Protein AF-W7VSF8-F1 (afdb_monomer)

Radius of gyration: 16.41 Å; Cα contacts (8 Å, |Δi|>4): 22; chains: 1; bounding box: 37×23×39 Å

Secondary structure (DSSP, 8-state):
-----GGGSSS--GGGGTPPPPPHHHHHHHHHSTTSGGGGGHHHHHHHTT-

Sequence (51 aa):
MRVPNVAGGGLPGLQALGITPAALEAIGPSYLSPGRGPARLDGFRALARRH

Structure (mmCIF, N/CA/C/O backbone):
data_AF-W7VSF8-F1
#
_entry.id   AF-W7VSF8-F1
#
loop_
_atom_site.group_PDB
_atom_site.id
_atom_site.type_symbol
_atom_site.label_atom_id
_atom_site.label_alt_id
_atom_site.label_comp_id
_atom_site.label_asym_id
_atom_site.label_entity_id
_atom_site.label_seq_id
_atom_site.pdbx_PDB_ins_code
_atom_site.Cartn_x
_atom_site.Cartn_y
_atom_site.Cartn_z
_atom_site.occupancy
_atom_site.B_iso_or_equiv
_atom_site.auth_seq_id
_atom_site.auth_comp_id
_atom_site.auth_asym_id
_atom_site.auth_atom_id
_atom_site.pdbx_PDB_model_num
ATOM 1 N N . MET A 1 1 ? 10.217 14.445 5.508 1.00 42.59 1 MET A N 1
ATOM 2 C CA . MET A 1 1 ? 8.744 14.409 5.348 1.00 42.59 1 MET A CA 1
ATOM 3 C C . MET A 1 1 ? 8.144 13.670 6.537 1.00 42.59 1 MET A C 1
ATOM 5 O O . MET A 1 1 ? 8.438 12.492 6.688 1.00 42.59 1 MET A O 1
ATOM 9 N N . ARG A 1 2 ? 7.363 14.338 7.397 1.00 53.78 2 ARG A N 1
ATOM 10 C CA . ARG A 1 2 ? 6.602 13.699 8.487 1.00 53.78 2 ARG A CA 1
ATOM 11 C C . ARG A 1 2 ? 5.126 13.786 8.115 1.00 53.78 2 ARG A C 1
ATOM 13 O O . ARG A 1 2 ? 4.483 14.795 8.372 1.00 53.78 2 ARG A O 1
ATOM 20 N N . VAL A 1 3 ? 4.636 12.770 7.415 1.00 61.66 3 VAL A N 1
ATOM 21 C CA . VAL A 1 3 ? 3.213 12.667 7.079 1.00 61.66 3 VAL A CA 1
ATOM 22 C C . VAL A 1 3 ? 2.491 12.159 8.329 1.00 61.66 3 VAL A C 1
ATOM 24 O O . VAL A 1 3 ? 2.972 11.187 8.920 1.00 61.66 3 VAL A O 1
ATOM 27 N N . PRO A 1 4 ? 1.388 12.793 8.768 1.00 60.94 4 PRO A N 1
ATOM 28 C CA . PRO A 1 4 ? 0.526 12.226 9.797 1.00 60.94 4 PRO A CA 1
ATOM 29 C C . PRO A 1 4 ? 0.150 10.797 9.395 1.00 60.94 4 PRO A C 1
ATOM 31 O O . PRO A 1 4 ? -0.465 10.582 8.354 1.00 60.94 4 PRO A O 1
ATOM 34 N N . ASN A 1 5 ? 0.596 9.816 10.174 1.00 67.69 5 ASN A N 1
ATOM 35 C CA . ASN A 1 5 ? 0.385 8.405 9.881 1.00 67.69 5 ASN A CA 1
ATOM 36 C C . ASN A 1 5 ? -0.361 7.765 11.049 1.00 67.69 5 ASN A C 1
ATOM 38 O O . ASN A 1 5 ? 0.031 7.922 12.206 1.00 67.69 5 ASN A O 1
ATOM 42 N N . VAL A 1 6 ? -1.399 7.001 10.723 1.00 74.75 6 VAL A N 1
ATOM 43 C CA . VAL A 1 6 ? -2.157 6.182 11.675 1.00 74.75 6 VAL A CA 1
ATOM 44 C C . VAL A 1 6 ? -1.296 5.090 12.323 1.00 74.75 6 VAL A C 1
ATOM 46 O O . VAL A 1 6 ? -1.592 4.659 13.431 1.00 74.75 6 VAL A O 1
ATOM 49 N N . ALA A 1 7 ? -0.180 4.693 11.698 1.00 70.25 7 ALA A N 1
ATOM 50 C CA . ALA A 1 7 ? 0.751 3.706 12.252 1.00 70.25 7 ALA A CA 1
ATOM 51 C C . ALA A 1 7 ? 1.497 4.186 13.513 1.00 70.25 7 ALA A C 1
ATOM 53 O O . ALA A 1 7 ? 2.085 3.375 14.219 1.00 70.25 7 ALA A O 1
ATOM 54 N N . GLY A 1 8 ? 1.500 5.495 13.797 1.00 71.69 8 GLY A N 1
ATOM 55 C CA . GLY A 1 8 ? 2.212 6.071 14.942 1.00 71.69 8 GLY A CA 1
ATOM 56 C C . GLY A 1 8 ? 1.480 5.973 16.286 1.00 71.69 8 GLY A C 1
ATOM 57 O O . GLY A 1 8 ? 2.036 6.407 17.289 1.00 71.69 8 GLY A O 1
ATOM 58 N N . GLY A 1 9 ? 0.237 5.477 16.324 1.00 72.81 9 GLY A N 1
ATOM 59 C CA . GLY A 1 9 ? -0.542 5.236 17.553 1.00 72.81 9 GLY A CA 1
ATOM 60 C C . GLY A 1 9 ? -1.053 6.476 18.306 1.00 72.81 9 GLY A C 1
ATOM 61 O O . GLY A 1 9 ? -1.976 6.360 19.102 1.00 72.81 9 GLY A O 1
ATOM 62 N N . GLY A 1 10 ? -0.500 7.666 18.050 1.00 82.06 10 GLY A N 1
ATOM 63 C CA . GLY A 1 10 ? -0.910 8.922 18.698 1.00 82.06 10 GLY A CA 1
ATOM 64 C C . GLY A 1 10 ? -2.064 9.671 18.019 1.00 82.06 10 GLY A C 1
ATOM 65 O O . GLY A 1 10 ? -2.470 10.723 18.504 1.00 82.06 10 GLY A O 1
ATOM 66 N N . LEU A 1 11 ? -2.567 9.170 16.888 1.00 83.50 11 LEU A N 1
ATOM 67 C CA . LEU A 1 11 ? -3.687 9.748 16.142 1.00 83.50 11 LEU A CA 1
ATOM 68 C C . LEU A 1 11 ? -4.833 8.732 16.056 1.00 83.50 11 LEU A C 1
ATOM 70 O O . LEU A 1 11 ? -4.555 7.530 16.013 1.00 83.50 11 LEU A O 1
ATOM 74 N N . PRO A 1 12 ? -6.100 9.183 15.978 1.00 83.88 12 PRO A N 1
ATOM 75 C CA . PRO A 1 12 ? -7.220 8.293 15.703 1.00 83.88 12 PRO A CA 1
ATOM 76 C C . PRO A 1 12 ? -6.966 7.458 14.439 1.00 83.88 12 PRO A C 1
ATOM 78 O O . PRO A 1 12 ? -6.534 7.981 13.410 1.00 83.88 12 PRO A O 1
ATOM 81 N N . GLY A 1 13 ? -7.204 6.147 14.530 1.00 83.38 13 GLY A N 1
ATOM 82 C CA . GLY A 1 13 ? -7.041 5.220 13.409 1.00 83.38 13 GLY A CA 1
ATOM 83 C C . GLY A 1 13 ? -8.087 5.426 12.309 1.00 83.38 13 GLY A C 1
ATOM 84 O O . GLY A 1 13 ? -9.036 6.192 12.463 1.00 83.38 13 GLY A O 1
ATOM 85 N N . LEU A 1 14 ? -7.955 4.692 11.201 1.00 85.75 14 LEU A N 1
ATOM 86 C CA . LEU A 1 14 ? -8.885 4.768 10.061 1.00 85.75 14 LEU A CA 1
ATOM 87 C C . LEU A 1 14 ? -10.346 4.511 10.464 1.00 85.75 14 LEU A C 1
ATOM 89 O O . LEU A 1 14 ? -11.258 5.154 9.951 1.00 85.75 14 LEU A O 1
ATOM 93 N N . GLN A 1 15 ? -10.565 3.640 11.447 1.00 87.69 15 GLN A N 1
ATOM 94 C CA . GLN A 1 15 ? -11.886 3.315 11.979 1.00 87.69 15 GLN A CA 1
ATOM 95 C C . GLN A 1 15 ? -12.570 4.534 12.610 1.00 87.69 15 GLN A C 1
ATOM 97 O O . GLN A 1 15 ? -13.778 4.693 12.468 1.00 87.69 15 GLN A O 1
ATOM 102 N N . ALA A 1 16 ? -11.810 5.429 13.250 1.00 87.81 16 ALA A N 1
ATOM 103 C CA . ALA A 1 16 ? -12.347 6.663 13.824 1.00 87.81 16 ALA A CA 1
ATOM 104 C C . ALA A 1 16 ? -12.803 7.667 12.749 1.00 87.81 16 ALA A C 1
ATOM 106 O O . ALA A 1 16 ? -13.591 8.562 13.039 1.00 87.81 16 ALA A O 1
ATOM 107 N N . LEU A 1 17 ? -12.338 7.499 11.507 1.00 86.75 17 LEU A N 1
ATOM 108 C CA . LEU A 1 17 ? -12.796 8.247 10.335 1.00 86.75 17 LEU A CA 1
ATOM 109 C C . LEU A 1 17 ? -13.964 7.550 9.610 1.00 86.75 17 LEU A C 1
ATOM 111 O O . LEU A 1 17 ? -14.370 8.005 8.544 1.00 86.75 17 LEU A O 1
ATOM 115 N N . GLY A 1 18 ? -14.479 6.431 10.136 1.00 90.69 18 GLY A N 1
ATOM 116 C CA . GLY A 1 18 ? -15.491 5.611 9.462 1.00 90.69 18 GLY A CA 1
ATOM 117 C C . GLY A 1 18 ? -14.951 4.817 8.267 1.00 90.69 18 GLY A C 1
ATOM 118 O O . GLY A 1 18 ? -15.728 4.377 7.424 1.00 90.69 18 GLY A O 1
ATOM 119 N N . ILE A 1 19 ? -13.628 4.636 8.171 1.00 89.75 19 ILE A N 1
ATOM 120 C CA . ILE A 1 19 ? -12.976 3.923 7.068 1.00 89.75 19 ILE A CA 1
ATOM 121 C C . ILE A 1 19 ? -12.664 2.491 7.504 1.00 89.75 19 ILE A C 1
ATOM 123 O O . ILE A 1 19 ? -11.925 2.265 8.465 1.00 89.75 19 ILE A O 1
ATOM 127 N N . THR A 1 20 ? -13.171 1.513 6.754 1.00 91.19 20 THR A N 1
ATOM 128 C CA . THR A 1 20 ? -12.790 0.103 6.898 1.00 91.19 20 THR A CA 1
ATOM 129 C C . THR A 1 20 ? -11.504 -0.166 6.110 1.00 91.19 20 THR A C 1
ATOM 131 O O . THR A 1 20 ? -11.510 -0.023 4.886 1.00 91.19 20 THR A O 1
ATOM 134 N N . PRO A 1 21 ? -10.390 -0.554 6.759 1.00 86.12 21 PRO A N 1
ATOM 135 C CA . PRO A 1 21 ? -9.159 -0.871 6.045 1.00 86.12 21 PRO A CA 1
ATOM 136 C C . PRO A 1 21 ? -9.312 -2.150 5.220 1.00 86.12 21 PRO A C 1
ATOM 138 O O . PRO A 1 21 ? -9.860 -3.143 5.698 1.00 86.12 21 PRO A O 1
ATOM 141 N N . ALA A 1 22 ? -8.767 -2.150 4.005 1.00 88.75 22 ALA A N 1
ATOM 142 C CA . ALA A 1 22 ? -8.531 -3.387 3.272 1.00 88.75 22 ALA A CA 1
ATOM 143 C C . ALA A 1 22 ? -7.345 -4.145 3.890 1.00 88.75 22 ALA A C 1
ATOM 145 O O . ALA A 1 22 ? -6.387 -3.527 4.362 1.00 88.75 22 ALA A O 1
ATOM 146 N N . ALA A 1 23 ? -7.394 -5.478 3.849 1.00 89.81 23 ALA A N 1
ATOM 147 C CA . ALA A 1 23 ? -6.260 -6.315 4.230 1.00 89.81 23 ALA A CA 1
ATOM 148 C C . ALA A 1 23 ? -5.042 -5.985 3.352 1.00 89.81 23 ALA A C 1
ATOM 150 O O . ALA A 1 23 ? -5.172 -5.812 2.134 1.00 89.81 23 ALA A O 1
ATOM 151 N N . LEU A 1 24 ? -3.855 -5.898 3.958 1.00 86.38 24 LEU A N 1
ATOM 152 C CA . LEU A 1 24 ? -2.641 -5.523 3.233 1.00 86.38 24 LEU A CA 1
ATOM 153 C C . LEU A 1 24 ? -2.310 -6.554 2.151 1.00 86.38 24 LEU A C 1
ATOM 155 O O . LEU A 1 24 ? -1.876 -6.190 1.064 1.00 86.38 24 LEU A O 1
ATOM 159 N N . GLU A 1 25 ? -2.581 -7.826 2.414 1.00 91.31 25 GLU A N 1
ATOM 160 C CA . GLU A 1 25 ? -2.389 -8.943 1.493 1.00 91.31 25 GLU A CA 1
ATOM 161 C C . GLU A 1 25 ? -3.263 -8.802 0.239 1.00 91.31 25 GLU A C 1
ATOM 163 O O . GLU A 1 25 ? -2.846 -9.191 -0.850 1.00 91.31 25 GLU A O 1
ATOM 168 N N . ALA A 1 26 ? -4.446 -8.189 0.366 1.00 92.00 26 ALA A N 1
ATOM 169 C CA . ALA A 1 26 ? -5.355 -7.963 -0.755 1.00 92.00 26 ALA A CA 1
ATOM 170 C C . ALA A 1 26 ? -4.874 -6.835 -1.686 1.00 92.00 26 ALA A C 1
ATOM 172 O O . ALA A 1 26 ? -5.081 -6.902 -2.897 1.00 92.00 26 ALA A O 1
ATOM 173 N N . ILE A 1 27 ? -4.217 -5.803 -1.142 1.00 88.88 27 ILE A N 1
ATOM 174 C CA . ILE A 1 27 ? -3.766 -4.637 -1.925 1.00 88.88 27 ILE A CA 1
ATOM 175 C C . ILE A 1 27 ? -2.280 -4.683 -2.293 1.00 88.88 27 ILE A C 1
ATOM 177 O O . ILE A 1 27 ? -1.873 -4.075 -3.286 1.00 88.88 27 ILE A O 1
ATOM 181 N N . GLY A 1 28 ? -1.471 -5.411 -1.525 1.00 90.50 28 GLY A N 1
ATOM 182 C CA . GLY A 1 28 ? -0.015 -5.461 -1.621 1.00 90.50 28 GLY A CA 1
ATOM 183 C C . GLY A 1 28 ? 0.479 -5.766 -3.033 1.00 90.50 28 GLY A C 1
ATOM 184 O O . GLY A 1 28 ? 1.248 -4.965 -3.566 1.00 90.50 28 GLY A O 1
ATOM 185 N N . PRO A 1 29 ? -0.006 -6.830 -3.702 1.00 91.19 29 PRO A N 1
ATOM 186 C CA . PRO A 1 29 ? 0.406 -7.146 -5.070 1.00 91.19 29 PRO A CA 1
ATOM 187 C C . PRO A 1 29 ? 0.114 -6.023 -6.077 1.00 91.19 29 PRO A C 1
ATOM 189 O O . PRO A 1 29 ? 0.906 -5.753 -6.976 1.00 91.19 29 PRO A O 1
ATOM 192 N N . SER A 1 30 ? -0.996 -5.298 -5.918 1.00 86.81 30 SER A N 1
ATOM 193 C CA . SER A 1 30 ? -1.349 -4.211 -6.842 1.00 86.81 30 SER A CA 1
ATOM 194 C C . SER A 1 30 ? -0.385 -3.017 -6.770 1.00 86.81 30 SER A C 1
ATOM 196 O O . SER A 1 30 ? -0.256 -2.272 -7.744 1.00 86.81 30 SER A O 1
ATOM 198 N N . TYR A 1 31 ? 0.314 -2.856 -5.640 1.00 85.06 31 TYR A N 1
ATOM 199 C CA . TYR A 1 31 ? 1.198 -1.722 -5.379 1.00 85.06 31 TYR A CA 1
ATOM 200 C C . TYR A 1 31 ? 2.689 -2.090 -5.403 1.00 85.06 31 TYR A C 1
ATOM 202 O O . TYR A 1 31 ? 3.492 -1.333 -5.947 1.00 85.06 31 TYR A O 1
ATOM 210 N N . LEU A 1 32 ? 3.053 -3.242 -4.833 1.00 88.56 32 LEU A N 1
ATOM 211 C CA . LEU A 1 32 ? 4.436 -3.663 -4.585 1.00 88.56 32 LEU A CA 1
ATOM 212 C C . LEU A 1 32 ? 4.959 -4.711 -5.576 1.00 88.56 32 LEU A C 1
ATOM 214 O O . LEU A 1 32 ? 6.158 -4.987 -5.570 1.00 88.56 32 LEU A O 1
ATOM 218 N N . SER A 1 33 ? 4.112 -5.307 -6.425 1.00 92.81 33 SER A N 1
ATOM 219 C CA . SER A 1 33 ? 4.608 -6.253 -7.431 1.00 92.81 33 SER A CA 1
ATOM 220 C C . SER A 1 33 ? 5.523 -5.566 -8.455 1.00 92.81 33 SER A C 1
ATOM 222 O O . SER A 1 33 ? 5.313 -4.394 -8.789 1.00 92.81 33 SER A O 1
ATOM 224 N N . PRO A 1 34 ? 6.508 -6.294 -9.017 1.00 92.88 34 PRO A N 1
ATOM 225 C CA . PRO A 1 34 ? 7.355 -5.774 -10.085 1.00 92.88 34 PRO A CA 1
ATOM 226 C C . PRO A 1 34 ? 6.535 -5.149 -11.221 1.00 92.88 34 PRO A C 1
ATOM 228 O O . PRO A 1 34 ? 5.520 -5.698 -11.652 1.00 92.88 34 PRO A O 1
ATOM 231 N N . GLY A 1 35 ? 6.954 -3.968 -11.683 1.00 92.12 35 GLY A N 1
ATOM 232 C CA . GLY A 1 35 ? 6.276 -3.229 -12.755 1.00 92.12 35 GLY A CA 1
ATOM 233 C C . GLY A 1 35 ? 4.930 -2.593 -12.376 1.00 92.12 35 GLY A C 1
ATOM 234 O O . GLY A 1 35 ? 4.304 -1.953 -13.222 1.00 92.12 35 GLY A O 1
ATOM 235 N N . ARG A 1 36 ? 4.468 -2.725 -11.126 1.00 93.31 36 ARG A N 1
ATOM 236 C CA . ARG A 1 36 ? 3.282 -2.029 -10.605 1.00 93.31 36 ARG A CA 1
ATOM 237 C C . ARG A 1 36 ? 3.664 -0.769 -9.833 1.00 93.31 36 ARG A C 1
ATOM 239 O O . ARG A 1 36 ? 4.841 -0.454 -9.657 1.00 93.31 36 ARG A O 1
AT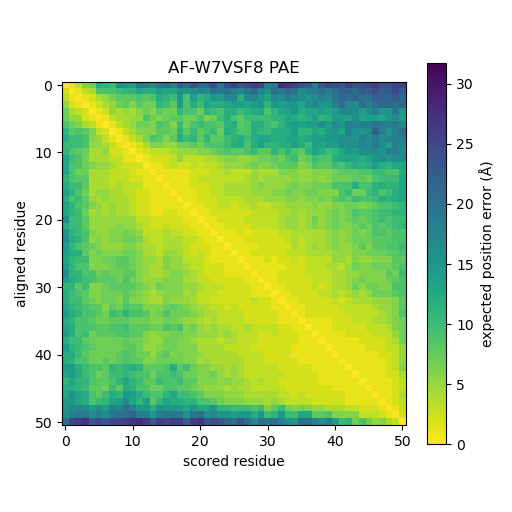OM 246 N N . GLY A 1 37 ? 2.647 -0.007 -9.431 1.00 89.50 37 GLY A N 1
ATOM 247 C CA . GLY A 1 37 ? 2.827 1.198 -8.627 1.00 89.50 37 GLY A CA 1
ATOM 248 C C . GLY A 1 37 ? 3.878 2.153 -9.219 1.00 89.50 37 GLY A C 1
ATOM 249 O O . GLY A 1 37 ? 3.927 2.348 -10.438 1.00 89.50 37 GLY A O 1
ATOM 250 N N . PRO A 1 38 ? 4.743 2.750 -8.384 1.00 90.31 38 PRO A N 1
ATOM 251 C CA . PRO A 1 38 ? 5.837 3.604 -8.841 1.00 90.31 38 PRO A CA 1
ATOM 252 C C . PRO A 1 38 ? 6.922 2.894 -9.663 1.00 90.31 38 PRO A C 1
ATOM 254 O O . PRO A 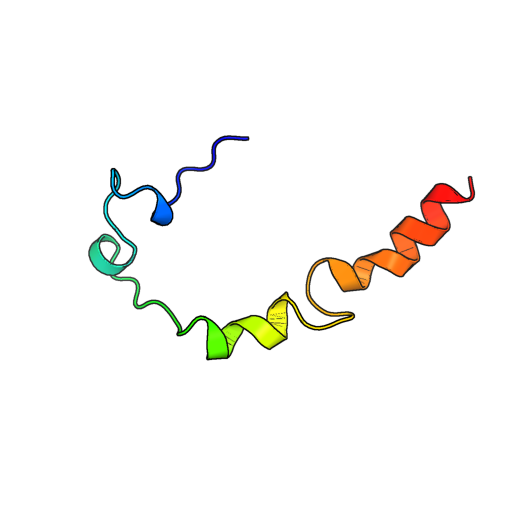1 38 ? 7.651 3.585 -10.380 1.00 90.31 38 PRO A O 1
ATOM 257 N N . ALA A 1 39 ? 7.054 1.564 -9.5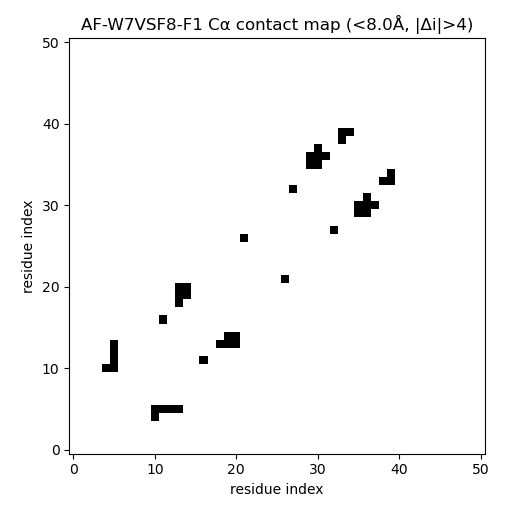77 1.00 92.06 39 ALA A N 1
ATOM 258 C CA . ALA A 1 39 ? 8.068 0.803 -10.318 1.00 92.06 39 ALA A CA 1
ATOM 259 C C . ALA A 1 39 ? 7.790 0.783 -11.831 1.00 92.06 39 ALA A C 1
ATOM 261 O O . ALA A 1 39 ? 8.710 0.689 -12.639 1.00 92.06 39 ALA A O 1
ATOM 262 N N . ARG A 1 40 ? 6.537 1.009 -12.256 1.00 92.06 40 ARG A N 1
ATOM 263 C CA . ARG A 1 40 ? 6.201 1.199 -13.683 1.00 92.06 40 ARG A CA 1
ATOM 264 C C . ARG A 1 40 ? 6.967 2.354 -14.344 1.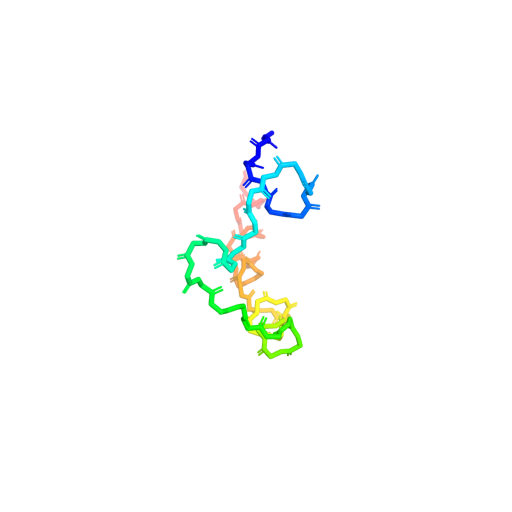00 92.06 40 ARG A C 1
ATOM 266 O O . ARG A 1 40 ? 7.041 2.429 -15.565 1.00 92.06 40 ARG A O 1
ATOM 273 N N . LEU A 1 41 ? 7.482 3.292 -13.545 1.00 93.81 41 LEU A N 1
ATOM 274 C CA . LEU A 1 41 ? 8.216 4.463 -14.022 1.00 93.81 41 LEU A CA 1
ATOM 275 C C . LEU A 1 41 ? 9.729 4.227 -14.104 1.00 93.81 41 LEU A C 1
ATOM 277 O O . LEU A 1 41 ? 10.455 5.127 -14.526 1.00 93.81 41 LEU A O 1
ATOM 281 N N . ASP A 1 42 ? 10.224 3.048 -13.724 1.00 94.00 42 ASP A N 1
ATOM 282 C CA . ASP A 1 42 ? 11.664 2.781 -13.671 1.00 94.00 42 ASP A CA 1
ATOM 283 C C . ASP A 1 42 ? 12.332 2.844 -15.045 1.00 94.00 42 ASP A C 1
ATOM 285 O O . ASP A 1 42 ? 13.454 3.336 -15.143 1.00 94.00 42 ASP A O 1
ATOM 289 N N . GLY A 1 43 ? 11.625 2.473 -16.118 1.00 94.69 43 GLY A N 1
ATOM 290 C CA . GLY A 1 43 ? 12.116 2.653 -17.488 1.00 94.69 43 GLY A CA 1
ATOM 291 C C . GLY A 1 43 ? 12.370 4.124 -17.834 1.00 94.69 43 GLY A C 1
ATOM 292 O O . GLY A 1 43 ? 13.438 4.470 -18.337 1.00 94.69 43 GLY A O 1
ATOM 293 N N . PHE A 1 44 ? 11.438 5.017 -17.483 1.00 94.75 44 PHE A N 1
ATOM 294 C CA . PHE A 1 44 ? 11.612 6.459 -17.692 1.00 94.75 44 PHE A CA 1
ATOM 295 C C . PHE A 1 44 ? 12.741 7.028 -16.829 1.00 94.75 44 PHE A C 1
ATOM 297 O O . PHE A 1 44 ? 13.533 7.834 -17.312 1.00 94.75 44 PHE A O 1
ATOM 304 N N . ARG A 1 45 ? 12.872 6.5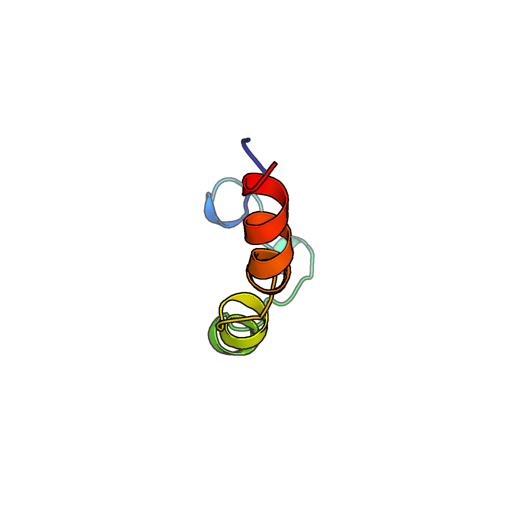74 -15.574 1.00 95.06 45 ARG A N 1
ATOM 305 C CA . ARG A 1 45 ? 13.998 6.956 -14.701 1.00 95.06 45 ARG A CA 1
ATOM 306 C C . ARG A 1 45 ? 15.336 6.495 -15.273 1.00 95.06 45 ARG A C 1
ATOM 308 O O . ARG A 1 45 ? 16.310 7.237 -15.207 1.00 95.06 45 ARG A O 1
ATOM 315 N N . ALA A 1 46 ? 15.392 5.285 -15.822 1.00 95.38 46 ALA A N 1
ATOM 316 C CA . ALA A 1 46 ? 16.595 4.752 -16.449 1.00 95.38 46 ALA A CA 1
ATOM 317 C C . ALA A 1 46 ? 16.979 5.540 -17.708 1.00 95.38 46 ALA A C 1
ATOM 319 O O . ALA A 1 46 ? 18.165 5.751 -17.935 1.00 95.38 46 ALA A O 1
ATOM 320 N N . LEU A 1 47 ? 16.001 5.998 -18.495 1.00 95.12 47 LEU A N 1
ATOM 321 C CA . LEU A 1 47 ? 16.239 6.857 -19.655 1.00 95.12 47 LEU A CA 1
ATOM 322 C C . LEU A 1 47 ? 16.737 8.249 -19.243 1.00 95.12 47 LEU A C 1
ATOM 324 O O . LEU A 1 47 ? 17.732 8.724 -19.776 1.00 95.12 47 LEU A O 1
ATOM 328 N N . ALA A 1 48 ? 16.093 8.876 -18.258 1.00 94.56 48 ALA A N 1
ATOM 329 C CA . ALA A 1 48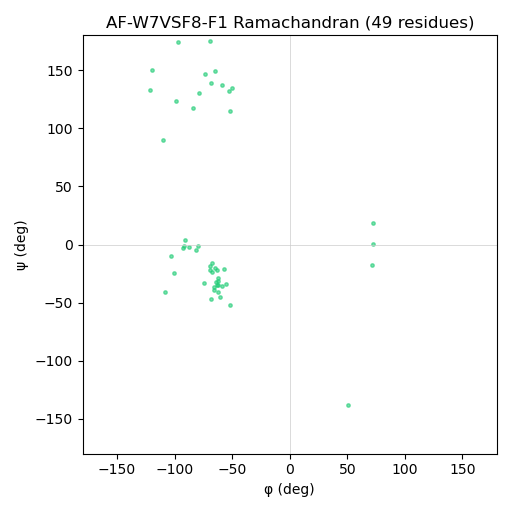 ? 16.442 10.223 -17.808 1.00 94.56 48 ALA A CA 1
ATOM 330 C C . ALA A 1 48 ? 17.863 10.327 -17.225 1.00 94.56 48 ALA A C 1
ATOM 332 O O . ALA A 1 48 ? 18.484 11.373 -17.327 1.00 94.56 48 ALA A O 1
ATOM 333 N N . ARG A 1 49 ? 18.395 9.245 -16.640 1.00 89.00 49 ARG A N 1
ATOM 334 C CA . ARG A 1 49 ? 19.769 9.188 -16.098 1.00 89.00 49 ARG A CA 1
ATOM 335 C C . ARG A 1 49 ? 20.857 8.977 -17.160 1.00 89.00 49 ARG A C 1
ATOM 337 O O .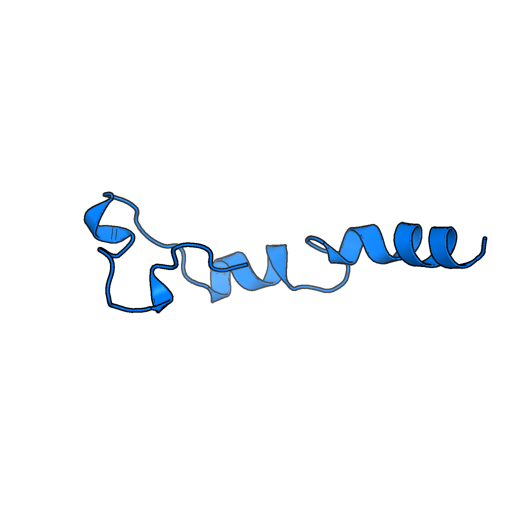 ARG A 1 49 ? 22.023 8.855 -16.800 1.00 89.00 49 ARG A O 1
ATOM 344 N N . ARG A 1 50 ? 20.488 8.834 -18.437 1.00 77.50 50 ARG A N 1
ATOM 345 C CA . ARG A 1 50 ? 21.432 8.679 -19.559 1.00 77.50 50 ARG A CA 1
ATOM 346 C C . ARG A 1 50 ? 21.791 10.011 -20.228 1.00 77.50 50 ARG A C 1
ATOM 348 O O . ARG A 1 50 ? 22.597 9.998 -21.152 1.00 77.50 50 ARG A O 1
ATOM 355 N N . HIS A 1 51 ? 21.186 11.108 -19.779 1.00 54.44 51 HIS A N 1
ATOM 356 C CA . HIS A 1 51 ? 21.485 12.481 -20.179 1.00 54.44 51 HIS A CA 1
ATOM 357 C C . HIS A 1 51 ? 22.252 13.194 -19.067 1.00 54.44 51 HIS A C 1
ATOM 359 O O . HIS A 1 51 ? 23.010 14.123 -19.414 1.00 54.44 51 HIS A O 1
#

Foldseek 3Di:
DDDDDLVVVPDDHCVVVVDDDDDCVVCVCQPPPQCHNCNVCVVVVVVVVVD

pLDDT: mean 84.46, std 11.99, range [42.59, 95.38]

Solvent-accessible surface area (backbone atoms only — not comparable to full-ato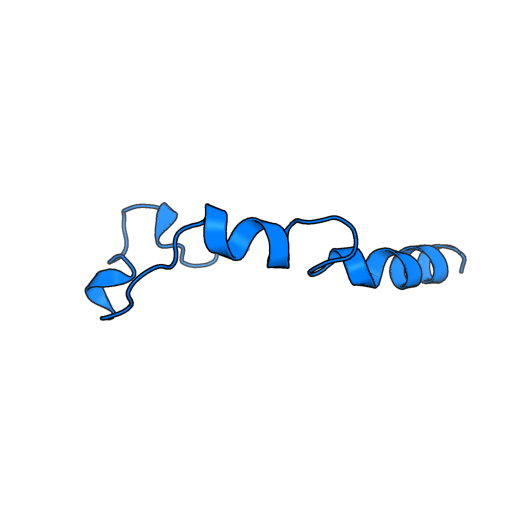m values): 3377 Å² total; per-residue (Å²): 138,87,72,93,52,56,88,69,69,83,47,78,43,57,63,77,72,74,40,83,82,76,60,63,82,79,49,39,62,68,46,71,34,89,66,25,54,76,51,55,47,48,65,59,52,58,55,62,74,74,114
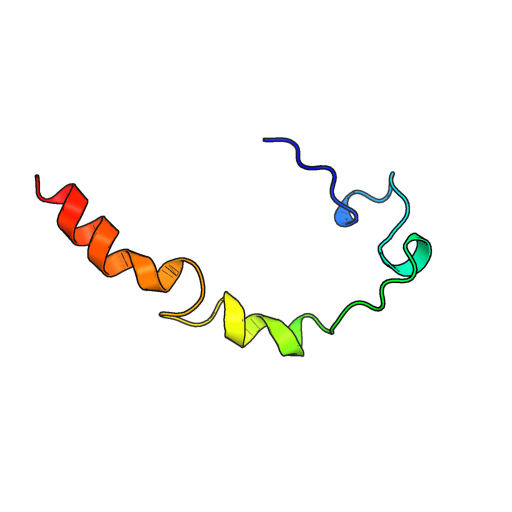
Mean predicted aligned error: 7.08 Å